Protein AF-A0A0F9BI17-F1 (afdb_monomer_lite)

Structure (mmCIF, N/CA/C/O backbone):
data_AF-A0A0F9BI17-F1
#
_entry.id   AF-A0A0F9BI17-F1
#
loop_
_atom_site.group_PDB
_atom_site.id
_atom_site.type_symbol
_atom_site.label_atom_id
_atom_site.label_alt_id
_atom_site.label_comp_id
_atom_site.label_asym_id
_atom_site.label_entity_id
_atom_site.label_seq_id
_atom_site.pdbx_PDB_ins_code
_atom_site.Cartn_x
_atom_site.Cartn_y
_atom_site.Cartn_z
_atom_site.occupancy
_atom_site.B_iso_or_equiv
_atom_site.auth_seq_id
_atom_site.auth_comp_id
_atom_site.auth_asym_id
_atom_site.auth_atom_id
_atom_site.pdbx_PDB_model_num
ATOM 1 N N . MET A 1 1 ? 3.262 -11.175 -20.468 1.00 49.66 1 MET A N 1
ATOM 2 C CA . MET A 1 1 ? 2.227 -11.955 -19.757 1.00 49.66 1 MET A CA 1
ATOM 3 C C . MET A 1 1 ? 2.636 -11.991 -18.301 1.00 49.66 1 MET A C 1
ATOM 5 O O . MET A 1 1 ? 3.767 -12.366 -18.043 1.00 49.66 1 MET A O 1
ATOM 9 N N . ILE A 1 2 ? 1.772 -11.554 -17.383 1.00 57.31 2 ILE A N 1
ATOM 10 C CA . ILE A 1 2 ? 2.015 -11.686 -15.937 1.00 57.31 2 ILE A CA 1
ATOM 11 C C . ILE A 1 2 ? 2.124 -13.185 -15.616 1.00 57.31 2 ILE A C 1
ATOM 13 O O . ILE A 1 2 ? 1.356 -13.972 -16.178 1.00 57.31 2 ILE A O 1
ATOM 17 N N . THR A 1 3 ? 3.072 -13.593 -14.773 1.00 65.56 3 THR A N 1
ATOM 18 C CA . THR A 1 3 ? 3.136 -14.987 -14.315 1.00 65.56 3 THR A CA 1
ATOM 19 C C . THR A 1 3 ? 1.947 -15.279 -13.388 1.00 65.56 3 THR A C 1
ATOM 21 O O . THR A 1 3 ? 1.531 -14.390 -12.643 1.00 65.56 3 THR A O 1
ATOM 24 N N . PRO A 1 4 ? 1.366 -16.493 -13.416 1.00 61.78 4 PRO A N 1
ATOM 25 C CA . PRO A 1 4 ? 0.264 -16.863 -12.521 1.00 61.78 4 PRO A CA 1
ATOM 26 C C . PRO A 1 4 ? 0.565 -16.567 -11.043 1.00 61.78 4 PRO A C 1
ATOM 28 O O . PRO A 1 4 ? -0.290 -16.026 -10.345 1.00 61.78 4 PRO A O 1
ATOM 31 N N . ASP A 1 5 ? 1.815 -16.787 -10.628 1.00 76.00 5 ASP A N 1
ATOM 32 C CA . ASP A 1 5 ? 2.282 -16.565 -9.258 1.00 76.00 5 ASP A CA 1
ATOM 33 C C . ASP A 1 5 ? 2.093 -15.111 -8.792 1.00 76.00 5 ASP A C 1
ATOM 35 O O . ASP A 1 5 ? 1.660 -14.878 -7.668 1.00 76.00 5 ASP A O 1
ATOM 39 N N . VAL A 1 6 ? 2.328 -14.115 -9.658 1.00 82.88 6 VAL A N 1
ATOM 40 C CA . VAL A 1 6 ? 2.200 -12.688 -9.294 1.00 82.88 6 VAL A CA 1
ATOM 41 C C . VAL A 1 6 ? 0.752 -12.301 -9.001 1.00 82.88 6 VAL A C 1
ATOM 43 O O . VAL A 1 6 ? 0.475 -11.547 -8.069 1.00 82.88 6 VAL A O 1
ATOM 46 N N . ILE A 1 7 ? -0.195 -12.836 -9.772 1.00 87.50 7 ILE A N 1
ATOM 47 C CA . ILE A 1 7 ? -1.620 -12.570 -9.553 1.00 87.50 7 ILE A CA 1
ATOM 48 C C . ILE A 1 7 ? -2.072 -13.169 -8.215 1.00 87.50 7 ILE A C 1
ATOM 50 O O . ILE A 1 7 ? -2.889 -12.569 -7.512 1.00 87.50 7 ILE A O 1
ATOM 54 N N . ASP A 1 8 ? -1.552 -14.340 -7.859 1.00 93.31 8 ASP A N 1
ATOM 55 C CA . ASP A 1 8 ? -1.934 -15.027 -6.631 1.00 93.31 8 ASP A CA 1
ATOM 56 C C . ASP A 1 8 ? -1.353 -14.350 -5.379 1.00 93.31 8 ASP A C 1
ATOM 58 O O . ASP A 1 8 ? -2.064 -14.255 -4.375 1.00 93.31 8 ASP A O 1
ATOM 62 N N . ILE A 1 9 ? -0.161 -13.7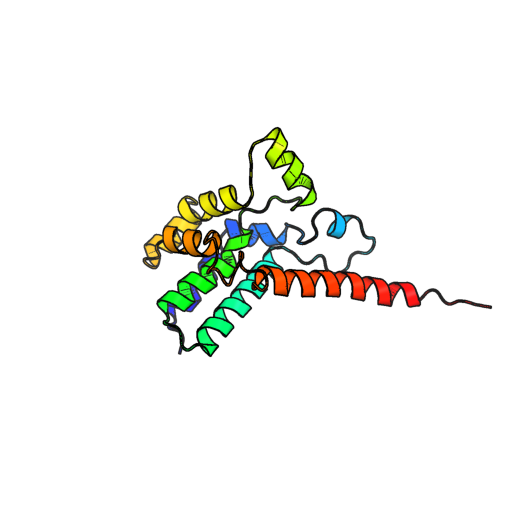38 -5.471 1.00 95.62 9 ILE A N 1
ATOM 63 C CA . ILE A 1 9 ? 0.379 -12.850 -4.423 1.00 95.62 9 ILE A CA 1
ATOM 64 C C . ILE A 1 9 ? -0.617 -11.727 -4.108 1.00 95.62 9 ILE A C 1
ATOM 66 O O . ILE A 1 9 ? -1.035 -11.569 -2.960 1.00 95.62 9 ILE A O 1
ATOM 70 N N . TYR A 1 10 ? -1.038 -10.957 -5.120 1.00 96.56 10 TYR A N 1
ATOM 71 C CA . TYR A 1 10 ? -1.945 -9.825 -4.905 1.00 96.56 10 TYR A CA 1
ATOM 72 C C . TYR A 1 10 ? -3.289 -10.269 -4.334 1.00 96.56 10 TYR A C 1
ATOM 74 O O . TYR A 1 10 ? -3.812 -9.630 -3.422 1.00 96.56 10 TYR A O 1
ATOM 82 N N . LYS A 1 11 ? -3.850 -11.374 -4.841 1.00 96.75 11 LYS A N 1
ATOM 83 C CA . LYS A 1 11 ? -5.112 -11.925 -4.330 1.00 96.75 11 LYS A CA 1
ATOM 84 C C . LYS A 1 11 ? -5.005 -12.289 -2.855 1.00 96.75 11 LYS A C 1
ATOM 86 O O . LYS A 1 11 ? -5.908 -11.949 -2.097 1.00 96.75 11 LYS A O 1
ATOM 91 N N . GLU A 1 12 ? -3.940 -12.970 -2.441 1.00 97.50 12 GLU A N 1
ATOM 92 C CA . GLU A 1 12 ? -3.765 -13.359 -1.039 1.00 97.50 12 GLU A CA 1
ATOM 93 C C . GLU A 1 12 ? -3.604 -12.143 -0.127 1.00 97.50 12 GLU A C 1
ATOM 95 O O . GLU A 1 12 ? -4.245 -12.088 0.924 1.00 97.50 12 GLU A O 1
ATOM 100 N N . VAL A 1 13 ? -2.855 -11.123 -0.558 1.00 97.75 13 VAL A N 1
ATOM 101 C CA . VAL A 1 13 ? -2.742 -9.859 0.186 1.00 97.75 13 VAL A CA 1
ATOM 102 C C . VAL A 1 13 ? -4.097 -9.153 0.278 1.00 97.75 13 VAL A C 1
ATOM 104 O O . VAL A 1 13 ? -4.491 -8.730 1.363 1.00 97.75 13 VAL A O 1
ATOM 107 N N . ILE A 1 14 ? -4.869 -9.086 -0.810 1.00 97.50 14 ILE A N 1
ATOM 108 C CA . ILE A 1 14 ? -6.211 -8.475 -0.817 1.00 97.50 14 ILE A CA 1
ATOM 109 C C . ILE A 1 14 ? -7.198 -9.253 0.072 1.00 97.50 14 ILE A C 1
ATOM 111 O O . ILE A 1 14 ? -8.121 -8.677 0.656 1.00 97.50 14 ILE A O 1
ATOM 115 N N . LEU A 1 15 ? -7.021 -10.569 0.193 1.00 97.06 15 LEU A N 1
ATOM 116 C CA . LEU A 1 15 ? -7.844 -11.429 1.041 1.00 97.06 15 LEU A CA 1
ATOM 117 C C . LEU A 1 15 ? -7.401 -11.445 2.514 1.00 97.06 15 LEU A C 1
ATOM 119 O O . LEU A 1 15 ? -8.147 -11.971 3.348 1.00 97.06 15 LEU A O 1
ATOM 123 N N . SER A 1 16 ? -6.252 -10.846 2.842 1.00 96.94 16 SER A N 1
ATOM 124 C CA . SER A 1 16 ? -5.750 -10.730 4.214 1.00 96.94 16 SER A CA 1
ATOM 125 C C . SER A 1 16 ? -6.714 -9.942 5.119 1.00 96.94 16 SER A C 1
ATOM 127 O O . SER A 1 16 ? -7.426 -9.039 4.653 1.00 96.94 16 SER A O 1
ATOM 129 N N . PRO A 1 17 ? -6.780 -10.258 6.426 1.00 95.75 17 PRO A N 1
ATOM 130 C CA . PRO A 1 17 ? -7.603 -9.496 7.363 1.00 95.75 17 PRO A CA 1
ATOM 131 C C . PRO A 1 17 ? -7.178 -8.021 7.452 1.00 95.75 17 PRO A C 1
ATOM 133 O O . PRO A 1 17 ? -8.044 -7.151 7.572 1.00 95.75 17 PRO A O 1
ATOM 136 N N . GLU A 1 18 ? -5.881 -7.735 7.325 1.00 94.44 18 GLU A N 1
ATOM 137 C CA . GLU A 1 18 ? -5.294 -6.391 7.339 1.00 94.44 18 GLU A CA 1
ATOM 138 C C . GLU A 1 18 ? -5.891 -5.522 6.244 1.00 94.44 18 GLU A C 1
ATOM 140 O O . GLU A 1 18 ? -6.306 -4.397 6.514 1.00 94.44 18 GLU A O 1
ATOM 145 N N . PHE A 1 19 ? -5.978 -6.052 5.023 1.00 95.94 19 PHE A N 1
ATOM 146 C CA . PHE A 1 19 ? -6.514 -5.304 3.897 1.00 95.94 19 PHE A CA 1
ATOM 147 C C . PHE A 1 19 ? -8.046 -5.280 3.903 1.00 95.94 19 PHE A C 1
ATOM 149 O O . PHE A 1 19 ? -8.664 -4.227 3.735 1.00 95.94 19 PHE A O 1
ATOM 156 N N . LYS A 1 20 ? -8.704 -6.414 4.186 1.00 95.25 20 LYS A N 1
ATOM 157 C CA . LYS A 1 20 ? -10.177 -6.499 4.197 1.00 95.25 20 LYS A CA 1
ATOM 158 C C . LYS A 1 20 ? -10.827 -5.560 5.208 1.00 95.25 20 LYS A C 1
ATOM 160 O O . LYS A 1 20 ? -11.950 -5.115 4.961 1.00 95.25 20 LYS A O 1
ATOM 165 N N . ARG A 1 21 ? -10.153 -5.226 6.316 1.00 92.50 21 ARG A N 1
ATOM 166 C CA . ARG A 1 21 ? -10.679 -4.269 7.304 1.00 92.50 21 ARG A CA 1
ATOM 167 C C . ARG A 1 21 ? -10.968 -2.895 6.689 1.00 92.50 21 ARG A C 1
ATOM 169 O O . ARG A 1 21 ? -11.872 -2.211 7.162 1.00 92.50 21 ARG A O 1
ATOM 176 N N . LEU A 1 22 ? -10.229 -2.500 5.643 1.00 91.25 22 LEU A N 1
ATOM 177 C CA . LEU A 1 22 ? -10.350 -1.186 5.008 1.00 91.25 22 LEU A CA 1
ATOM 178 C C . LEU A 1 22 ? -11.720 -0.970 4.355 1.00 91.25 22 LEU A C 1
ATOM 180 O O . LEU A 1 22 ? -12.112 0.176 4.158 1.00 91.25 22 LEU A O 1
ATOM 184 N N . LYS A 1 23 ? -12.490 -2.040 4.097 1.00 90.19 23 LYS A N 1
ATOM 185 C CA . LYS A 1 23 ? -13.884 -1.951 3.623 1.00 90.19 23 LYS A CA 1
ATOM 186 C C . LYS A 1 23 ? -14.788 -1.196 4.595 1.00 90.19 23 LYS A C 1
ATOM 188 O O . LYS A 1 23 ? -15.775 -0.605 4.181 1.00 90.19 23 LYS A O 1
ATOM 193 N N . ASN A 1 24 ? -14.435 -1.208 5.879 1.00 86.88 24 ASN A N 1
ATOM 194 C CA . ASN A 1 24 ? -15.173 -0.536 6.946 1.00 86.88 24 ASN A CA 1
ATOM 195 C C . ASN A 1 24 ? -14.532 0.803 7.350 1.00 86.88 24 ASN A C 1
ATOM 197 O O . ASN A 1 24 ? -14.913 1.388 8.362 1.00 86.88 24 ASN A O 1
ATOM 201 N N . VAL A 1 25 ? -13.532 1.278 6.601 1.00 85.25 25 VAL A N 1
ATOM 202 C CA . VAL A 1 25 ? -12.862 2.555 6.856 1.00 85.25 25 VAL A CA 1
ATOM 203 C C . VAL A 1 25 ? -13.272 3.537 5.765 1.00 85.25 25 VAL A C 1
ATOM 205 O O . VAL A 1 25 ? -12.951 3.343 4.596 1.00 85.25 25 VAL A O 1
ATOM 208 N N . SER A 1 26 ? -13.992 4.593 6.146 1.00 85.12 26 SER A N 1
ATOM 209 C CA . SER A 1 26 ? -14.427 5.650 5.223 1.00 85.12 26 SER A CA 1
ATOM 210 C C . SER A 1 26 ? -13.225 6.429 4.690 1.00 85.12 26 SER A C 1
ATOM 212 O O . SER A 1 26 ? -12.413 6.914 5.482 1.00 85.12 26 SER A O 1
ATOM 214 N N . PHE A 1 27 ? -13.133 6.611 3.369 1.00 84.31 27 PHE A N 1
ATOM 215 C CA . PHE A 1 27 ? -12.085 7.431 2.751 1.00 84.31 27 PHE A CA 1
ATOM 216 C C . PHE A 1 27 ? -12.116 8.877 3.280 1.00 84.31 27 PHE A C 1
ATOM 218 O O . PHE A 1 27 ? -11.107 9.395 3.745 1.00 84.31 27 PHE A O 1
ATOM 225 N N . LEU A 1 28 ? -13.305 9.488 3.341 1.00 80.38 28 LEU A N 1
ATOM 226 C CA . LEU A 1 28 ? -13.500 10.868 3.815 1.00 80.38 28 LEU A CA 1
ATOM 227 C C . LEU A 1 28 ? -13.646 10.992 5.345 1.00 80.38 28 LEU A C 1
ATOM 229 O O . LEU A 1 28 ? -13.991 12.058 5.860 1.00 80.38 28 LEU A O 1
ATOM 233 N N . GLY A 1 29 ? -13.425 9.910 6.097 1.00 77.44 29 GLY A N 1
ATOM 234 C CA . GLY A 1 29 ? -13.597 9.906 7.550 1.00 77.44 29 GLY A CA 1
ATOM 235 C C . GLY A 1 29 ? -15.013 10.305 7.964 1.00 77.44 29 GLY A C 1
ATOM 236 O O . GLY A 1 29 ? -15.988 9.815 7.389 1.00 77.44 29 GLY A O 1
ATOM 237 N N . ILE A 1 30 ? -15.118 11.202 8.952 1.00 66.19 30 ILE A N 1
ATOM 238 C CA . ILE A 1 30 ? -16.400 11.677 9.502 1.00 66.19 30 ILE A CA 1
ATOM 239 C C . ILE A 1 30 ? -17.261 12.356 8.430 1.00 66.19 30 ILE A C 1
ATOM 241 O O . ILE A 1 30 ? -18.474 12.178 8.451 1.00 66.19 30 ILE A O 1
ATOM 245 N N . LEU A 1 31 ? -16.659 13.056 7.459 1.00 66.69 31 LEU A N 1
ATOM 246 C CA . LEU A 1 31 ? -17.403 13.737 6.392 1.00 66.69 31 LEU A CA 1
ATOM 247 C C . LEU A 1 31 ? -18.205 12.759 5.529 1.00 66.69 31 LEU A C 1
ATOM 249 O O . LEU A 1 31 ? -19.321 13.075 5.128 1.00 66.69 31 LEU A O 1
ATOM 253 N N . GLY A 1 32 ? -17.676 11.549 5.322 1.00 62.62 32 GLY A N 1
ATOM 254 C CA . GLY A 1 32 ? -18.390 10.477 4.628 1.00 62.62 32 GLY A CA 1
ATOM 255 C C . GLY A 1 32 ? -19.585 9.915 5.409 1.00 62.62 32 GLY A C 1
ATOM 256 O O . GLY A 1 32 ? -20.431 9.264 4.812 1.00 62.62 32 GLY A O 1
ATOM 257 N N . TYR A 1 33 ? -19.669 10.164 6.721 1.00 63.94 33 TYR A N 1
ATOM 258 C CA . TYR A 1 33 ? -20.781 9.731 7.577 1.00 63.94 33 TYR A CA 1
ATOM 259 C C . TYR A 1 33 ? -21.753 10.867 7.931 1.00 63.94 33 TYR A C 1
ATOM 261 O O . TYR A 1 33 ? -22.909 10.599 8.247 1.00 63.94 33 TYR A O 1
ATOM 269 N N . SER A 1 34 ? -21.291 12.123 7.933 1.00 57.00 34 SER A N 1
ATOM 270 C CA . SER A 1 34 ? -22.063 13.284 8.397 1.00 57.00 34 SER A CA 1
ATOM 271 C C . SER A 1 34 ? -22.839 14.003 7.293 1.00 57.00 34 SER A C 1
ATOM 273 O O . SER A 1 34 ? -23.741 14.782 7.596 1.00 57.00 34 SER A O 1
ATOM 275 N N . LEU A 1 35 ? -22.473 13.798 6.025 1.00 54.50 35 LEU A N 1
ATOM 276 C CA . LEU A 1 35 ? -23.182 14.379 4.889 1.00 54.50 35 LEU A CA 1
ATOM 277 C C . LEU A 1 35 ? -24.308 13.424 4.480 1.00 54.50 35 LEU A C 1
ATOM 279 O O . LEU A 1 35 ? -24.084 12.295 4.062 1.00 54.50 35 LEU A O 1
ATOM 283 N N . LEU A 1 36 ? -25.521 13.900 4.743 1.00 55.31 36 LEU A N 1
ATOM 284 C CA . LEU A 1 36 ? -26.807 13.225 4.644 1.00 55.31 36 LEU A CA 1
ATOM 285 C C . LEU A 1 36 ? -27.024 12.559 3.272 1.00 55.31 36 LEU A C 1
ATOM 287 O O . LEU A 1 36 ? -26.863 13.212 2.247 1.00 55.31 36 LEU A O 1
ATOM 291 N N . GLU A 1 37 ? -27.466 11.297 3.337 1.00 50.28 37 GLU A N 1
ATOM 292 C CA . GLU A 1 37 ? -28.009 10.379 2.314 1.00 50.28 37 GLU A CA 1
ATOM 293 C C . GLU A 1 37 ? -27.152 9.108 2.098 1.00 50.28 37 GLU A C 1
ATOM 295 O O . GLU A 1 37 ? -25.928 9.173 1.994 1.00 50.28 37 GLU A O 1
ATOM 300 N N . PRO A 1 38 ? -27.766 7.907 2.038 1.00 46.28 38 PRO A N 1
ATOM 301 C CA . PRO A 1 38 ? -27.076 6.619 2.122 1.00 46.28 38 PRO A CA 1
ATOM 302 C C . PRO A 1 38 ? -26.467 6.193 0.776 1.00 46.28 38 PRO A C 1
ATOM 304 O O . PRO A 1 38 ? -26.723 5.085 0.295 1.00 46.28 38 PRO A O 1
ATOM 307 N N . ARG A 1 39 ? -25.697 7.064 0.112 1.00 50.94 39 ARG A N 1
ATOM 308 C CA . ARG A 1 39 ? -25.126 6.763 -1.208 1.00 50.94 39 ARG A CA 1
ATOM 309 C C . ARG A 1 39 ? -23.615 6.973 -1.264 1.00 50.94 39 ARG A C 1
ATOM 311 O O . ARG A 1 39 ? -23.089 8.059 -1.073 1.00 50.94 39 ARG A O 1
ATOM 318 N N . THR A 1 40 ? -22.955 5.847 -1.547 1.00 56.00 40 THR A N 1
ATOM 319 C CA . THR A 1 40 ? -21.545 5.673 -1.923 1.00 56.00 40 THR A CA 1
ATOM 320 C C . THR A 1 40 ? -20.536 6.318 -0.979 1.00 56.00 40 THR A C 1
ATOM 322 O O . THR A 1 40 ? -19.797 7.231 -1.341 1.00 56.00 40 THR A O 1
ATOM 325 N N . ILE A 1 41 ? -20.448 5.763 0.231 1.00 63.03 41 ILE A N 1
ATOM 326 C CA . ILE A 1 41 ? -19.254 5.912 1.063 1.00 63.03 41 ILE A CA 1
ATOM 327 C C . ILE A 1 41 ? -18.147 5.116 0.374 1.00 63.03 41 ILE A C 1
ATOM 329 O O . ILE A 1 41 ? -18.126 3.889 0.438 1.00 63.03 41 ILE A O 1
ATOM 333 N N . SER A 1 42 ? -17.245 5.801 -0.324 1.00 79.94 42 SER A N 1
ATOM 334 C CA . SER A 1 42 ? -16.033 5.159 -0.815 1.00 79.94 42 SER A CA 1
ATOM 335 C C . SER A 1 42 ? -15.173 4.738 0.371 1.00 79.94 42 SER A C 1
ATOM 337 O O . SER A 1 42 ? -14.859 5.565 1.236 1.00 79.94 42 SER A O 1
ATOM 339 N N . SER A 1 43 ? -14.794 3.468 0.416 1.00 88.75 43 SER A N 1
ATOM 340 C CA . SER A 1 43 ? -13.935 2.952 1.473 1.00 88.75 43 SER A CA 1
ATOM 341 C C . SER A 1 43 ? -12.458 3.140 1.122 1.00 88.75 43 SER A C 1
ATOM 343 O O . SER A 1 43 ? -12.095 3.292 -0.047 1.00 88.75 43 SER A O 1
ATOM 345 N N . ARG A 1 44 ? -11.582 3.085 2.129 1.00 91.25 44 ARG A N 1
ATOM 346 C CA . ARG A 1 44 ? -10.132 3.029 1.893 1.00 91.25 44 ARG A CA 1
ATOM 347 C C . ARG A 1 44 ? -9.724 1.773 1.133 1.00 91.25 44 ARG A C 1
ATOM 349 O O . ARG A 1 44 ? -8.758 1.808 0.392 1.00 91.25 44 ARG A O 1
ATOM 356 N N . TYR A 1 45 ? -10.505 0.697 1.238 1.00 93.81 45 TYR A N 1
ATOM 357 C CA . TYR A 1 45 ? -10.310 -0.487 0.405 1.00 93.81 45 TYR A CA 1
ATOM 358 C C . TYR A 1 45 ? -10.448 -0.143 -1.084 1.00 93.81 45 TYR A C 1
ATOM 360 O O . TYR A 1 45 ? -9.585 -0.509 -1.876 1.00 93.81 45 TYR A O 1
ATOM 368 N N . ASP A 1 46 ? -11.501 0.587 -1.465 1.00 92.94 46 ASP A N 1
ATOM 369 C CA . ASP A 1 46 ? -11.740 0.956 -2.869 1.00 92.94 46 ASP A CA 1
ATOM 370 C C . ASP A 1 46 ? -10.651 1.892 -3.398 1.00 92.94 46 ASP A C 1
ATOM 372 O O . ASP A 1 46 ? -10.217 1.761 -4.541 1.00 92.94 46 ASP A O 1
ATOM 376 N N . HIS A 1 47 ? -10.202 2.816 -2.548 1.00 93.56 47 HIS A N 1
ATOM 377 C CA . HIS A 1 47 ? -9.085 3.707 -2.833 1.00 93.56 47 HIS A CA 1
ATOM 378 C C . HIS A 1 47 ? -7.780 2.931 -3.060 1.00 93.56 47 HIS A C 1
ATOM 380 O O . HIS A 1 47 ? -7.179 3.044 -4.125 1.00 93.56 47 HIS A O 1
ATOM 386 N N . SER A 1 48 ? -7.376 2.063 -2.128 1.00 95.12 48 SER A N 1
ATOM 387 C CA . SER A 1 48 ? -6.135 1.292 -2.266 1.00 95.12 48 SER A CA 1
ATOM 388 C C . SER A 1 48 ? -6.145 0.351 -3.474 1.00 95.12 48 SER A C 1
ATOM 390 O O . SER A 1 48 ? -5.113 0.177 -4.116 1.00 95.12 48 SER A O 1
ATOM 392 N N . ILE A 1 49 ? -7.300 -0.226 -3.837 1.00 96.94 49 ILE A N 1
ATOM 393 C CA . ILE A 1 49 ? -7.429 -1.008 -5.077 1.00 96.94 49 ILE A CA 1
ATOM 394 C C . ILE A 1 49 ? -7.221 -0.128 -6.318 1.00 96.94 49 ILE A C 1
ATOM 396 O O . ILE A 1 49 ? -6.520 -0.545 -7.238 1.00 96.94 49 ILE A O 1
ATOM 400 N N . ALA A 1 50 ? -7.789 1.081 -6.350 1.00 95.19 50 ALA A N 1
ATOM 401 C CA . ALA A 1 50 ? -7.602 2.004 -7.468 1.00 95.19 50 ALA A CA 1
ATOM 402 C C . ALA A 1 50 ? -6.138 2.460 -7.595 1.00 95.19 50 ALA A C 1
ATOM 404 O O . ALA A 1 50 ? -5.577 2.431 -8.689 1.00 95.19 50 ALA A O 1
ATOM 405 N N . VAL A 1 51 ? -5.486 2.790 -6.476 1.00 95.19 51 VAL A N 1
ATOM 406 C CA . VAL A 1 51 ? -4.054 3.133 -6.440 1.00 95.19 51 VAL A CA 1
ATOM 407 C C . VAL A 1 51 ? -3.198 1.963 -6.930 1.00 95.19 51 VAL A C 1
ATOM 409 O O . VAL A 1 51 ? -2.280 2.166 -7.726 1.00 95.19 51 VAL A O 1
ATOM 412 N N . ALA A 1 52 ? -3.508 0.732 -6.514 1.00 95.94 52 ALA A N 1
ATOM 413 C CA . ALA A 1 52 ? -2.817 -0.467 -6.983 1.00 95.94 52 ALA A CA 1
ATOM 414 C C . ALA A 1 52 ? -2.972 -0.689 -8.496 1.00 95.94 52 ALA A C 1
ATOM 416 O O . ALA A 1 52 ? -1.996 -1.025 -9.166 1.00 95.94 52 ALA A O 1
ATOM 417 N N . ASP A 1 53 ? -4.166 -0.467 -9.052 1.00 95.75 53 ASP A N 1
ATOM 418 C CA . ASP A 1 53 ? -4.401 -0.574 -10.496 1.00 95.75 53 ASP A CA 1
ATOM 419 C C . ASP A 1 53 ? -3.622 0.496 -11.279 1.00 95.75 53 ASP A C 1
ATOM 421 O O . ASP A 1 53 ? -2.964 0.185 -12.275 1.00 95.75 53 ASP A O 1
ATOM 425 N N . MET A 1 54 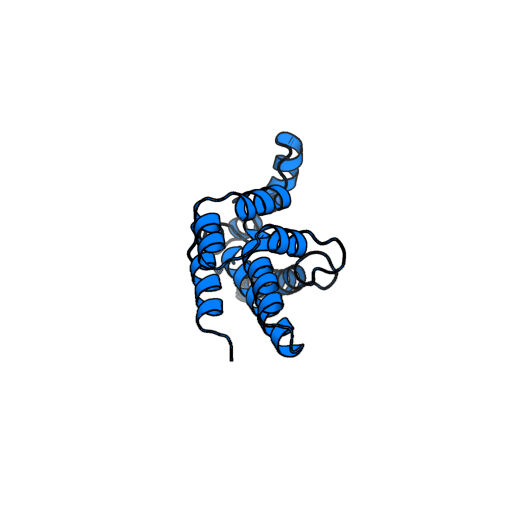? -3.594 1.741 -10.788 1.00 95.06 54 MET A N 1
ATOM 426 C CA . MET A 1 54 ? -2.762 2.804 -11.367 1.00 95.06 54 MET A CA 1
ATOM 427 C C . MET A 1 54 ? -1.272 2.439 -11.333 1.00 95.06 54 MET A C 1
ATOM 429 O O . MET A 1 54 ? -0.586 2.568 -12.349 1.00 95.06 54 MET A O 1
ATOM 433 N N . CYS A 1 55 ? -0.784 1.920 -10.201 1.00 94.00 55 CYS A N 1
ATOM 434 C CA . CYS A 1 55 ? 0.585 1.427 -10.038 1.00 94.00 55 CYS A CA 1
ATOM 435 C C . CYS A 1 55 ? 0.922 0.338 -11.062 1.00 94.00 55 CYS A C 1
ATOM 437 O O . CYS A 1 55 ? 1.932 0.426 -11.766 1.00 94.00 55 CYS A O 1
ATOM 439 N N . PHE A 1 56 ? 0.058 -0.671 -11.169 1.00 94.19 56 PHE A N 1
ATOM 440 C CA . PHE A 1 56 ? 0.236 -1.792 -12.078 1.00 94.19 56 PHE A CA 1
ATOM 441 C C . PHE A 1 56 ? 0.286 -1.320 -13.538 1.00 94.19 56 PHE A C 1
ATOM 443 O O . PHE A 1 56 ? 1.240 -1.615 -14.263 1.00 94.19 56 PHE A O 1
ATOM 450 N N . ASN A 1 57 ? -0.702 -0.530 -13.962 1.00 94.25 57 ASN A N 1
ATOM 451 C CA . ASN A 1 57 ? -0.794 -0.021 -15.329 1.00 94.25 57 ASN A CA 1
ATOM 452 C C . ASN A 1 57 ? 0.371 0.913 -15.677 1.00 94.25 57 ASN A C 1
ATOM 454 O O . ASN A 1 57 ? 0.900 0.849 -16.790 1.00 94.25 57 ASN A O 1
ATOM 458 N N . PHE A 1 58 ? 0.834 1.720 -14.723 1.00 93.12 58 PHE A N 1
ATOM 459 C CA . PHE A 1 58 ? 2.023 2.544 -14.897 1.00 93.12 58 PHE A CA 1
ATOM 460 C C . PHE A 1 58 ? 3.270 1.698 -15.152 1.00 93.12 58 PHE A C 1
ATOM 462 O O . PHE A 1 58 ? 3.944 1.909 -16.162 1.00 93.12 58 PHE A O 1
ATOM 469 N N . CYS A 1 59 ? 3.539 0.703 -14.303 1.00 92.00 59 CYS A N 1
ATOM 470 C CA . CYS A 1 59 ? 4.699 -0.176 -14.457 1.00 92.00 59 CYS A CA 1
ATOM 471 C C . CYS A 1 59 ? 4.670 -0.910 -15.805 1.00 92.00 59 CYS A C 1
ATOM 473 O O . CYS A 1 59 ? 5.683 -0.985 -16.501 1.00 92.00 59 CYS A O 1
ATOM 475 N N . ARG A 1 60 ? 3.483 -1.373 -16.224 1.00 91.75 60 ARG A N 1
ATOM 476 C CA . ARG A 1 60 ? 3.263 -1.986 -17.543 1.00 91.75 60 ARG A C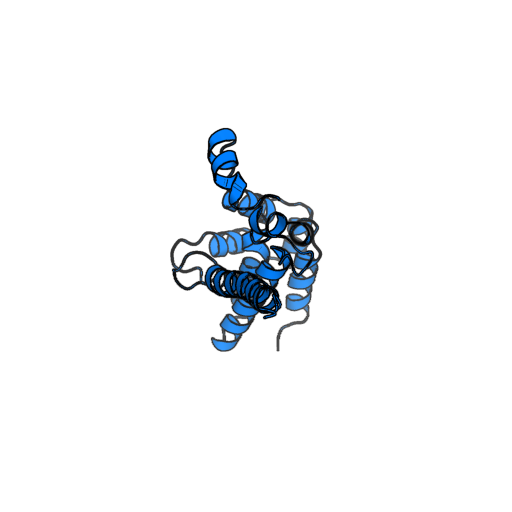A 1
ATOM 477 C C . ARG A 1 60 ? 3.530 -1.016 -18.692 1.00 91.75 60 ARG A C 1
ATOM 479 O O . ARG A 1 60 ? 4.146 -1.419 -19.668 1.00 91.75 60 ARG A O 1
ATOM 486 N N . SER A 1 61 ? 3.097 0.240 -18.582 1.00 93.69 61 SER A N 1
ATOM 487 C CA . SER A 1 61 ? 3.318 1.269 -19.614 1.00 93.69 61 SER A CA 1
ATOM 488 C C . SER A 1 61 ? 4.788 1.675 -19.771 1.00 93.69 61 SER A C 1
ATOM 490 O O . SER A 1 61 ? 5.171 2.242 -20.792 1.00 93.69 61 SER A O 1
ATOM 492 N N . LYS A 1 62 ? 5.599 1.415 -18.740 1.00 92.38 62 LYS A N 1
ATOM 493 C CA . LYS A 1 62 ? 7.031 1.717 -18.682 1.00 92.38 62 LYS A CA 1
ATOM 494 C C . LYS A 1 62 ? 7.915 0.497 -18.928 1.00 92.38 62 LYS A C 1
ATOM 496 O O . LYS A 1 62 ? 9.126 0.617 -18.779 1.00 92.38 62 LYS A O 1
ATOM 501 N N . ASP A 1 63 ? 7.320 -0.647 -19.273 1.00 92.44 63 ASP A N 1
ATOM 502 C CA . ASP A 1 63 ? 8.016 -1.923 -19.464 1.00 92.44 63 ASP A CA 1
ATOM 503 C C . ASP A 1 63 ? 8.942 -2.285 -18.284 1.00 92.44 63 ASP A C 1
ATOM 505 O O . ASP A 1 63 ? 10.034 -2.825 -18.462 1.00 92.44 63 ASP A O 1
ATOM 509 N N . MET A 1 64 ? 8.504 -1.974 -17.058 1.00 92.31 64 MET A N 1
ATOM 510 C CA . MET A 1 64 ? 9.251 -2.299 -15.842 1.00 92.31 64 MET A CA 1
ATOM 511 C C . MET A 1 64 ? 9.323 -3.812 -15.620 1.00 92.31 64 MET A C 1
ATOM 513 O O . MET A 1 64 ? 8.498 -4.582 -16.129 1.00 92.31 64 MET A O 1
ATOM 517 N N . SER A 1 65 ? 10.309 -4.246 -14.831 1.00 92.00 65 SER A N 1
ATOM 518 C CA . SER A 1 65 ? 10.467 -5.661 -14.504 1.00 92.00 65 SER A CA 1
ATOM 519 C C . SER A 1 65 ? 9.235 -6.199 -13.760 1.00 92.00 65 SER A C 1
ATOM 521 O O . SER A 1 65 ? 8.478 -5.453 -13.128 1.00 92.00 65 SER A O 1
ATOM 523 N N . TYR A 1 66 ? 9.011 -7.516 -13.828 1.00 90.75 66 TYR A N 1
ATOM 524 C CA . TYR A 1 66 ? 7.925 -8.143 -13.066 1.00 90.75 66 TYR A CA 1
ATOM 525 C C . TYR A 1 66 ? 8.119 -7.973 -11.559 1.00 90.75 66 TYR A C 1
ATOM 527 O O . TYR A 1 66 ? 7.135 -7.819 -10.840 1.00 90.75 66 TYR A O 1
ATOM 535 N N . GLU A 1 67 ? 9.367 -7.968 -11.098 1.00 91.94 67 GLU A N 1
ATOM 536 C CA . GLU A 1 67 ? 9.712 -7.759 -9.697 1.00 91.94 67 GLU A CA 1
ATOM 537 C C . GLU A 1 67 ? 9.332 -6.346 -9.243 1.00 91.94 67 GLU A C 1
ATOM 539 O O . GLU A 1 67 ? 8.531 -6.205 -8.319 1.00 91.94 67 GLU A O 1
ATOM 544 N N . ASP A 1 68 ? 9.780 -5.308 -9.956 1.00 92.25 68 ASP A N 1
ATOM 545 C CA . ASP A 1 68 ? 9.435 -3.921 -9.617 1.00 92.25 68 ASP A CA 1
ATOM 546 C C . ASP A 1 68 ? 7.923 -3.695 -9.684 1.00 92.25 68 ASP A C 1
ATOM 548 O O . ASP A 1 68 ? 7.333 -3.093 -8.789 1.00 92.25 68 ASP A O 1
ATOM 552 N N . THR A 1 69 ? 7.273 -4.235 -10.721 1.00 93.75 69 THR A N 1
ATOM 553 C CA . THR A 1 69 ? 5.811 -4.174 -10.857 1.00 93.75 69 THR A CA 1
ATOM 554 C C . THR A 1 69 ? 5.127 -4.806 -9.644 1.00 93.75 69 THR A C 1
ATOM 556 O O . THR A 1 69 ? 4.138 -4.261 -9.155 1.00 93.75 69 THR A O 1
ATOM 559 N N . THR A 1 70 ? 5.659 -5.923 -9.138 1.00 94.69 70 THR A N 1
ATOM 560 C CA . THR A 1 70 ? 5.137 -6.617 -7.953 1.00 94.69 70 THR A CA 1
ATOM 561 C C . THR A 1 70 ? 5.252 -5.754 -6.711 1.00 94.69 70 THR A C 1
ATOM 563 O O . THR A 1 70 ? 4.242 -5.501 -6.054 1.00 94.69 70 THR A O 1
ATOM 566 N N . TYR A 1 71 ? 6.442 -5.237 -6.422 1.00 95.25 71 TYR A N 1
ATOM 567 C CA . TYR A 1 71 ? 6.671 -4.418 -5.236 1.00 95.25 71 TYR A CA 1
ATOM 568 C C . TYR A 1 71 ? 5.896 -3.095 -5.265 1.00 95.25 71 TYR A C 1
ATOM 570 O O . TYR A 1 71 ? 5.279 -2.729 -4.265 1.00 95.25 71 TYR A O 1
ATOM 578 N N . ILE A 1 72 ? 5.841 -2.409 -6.410 1.00 94.50 72 ILE A N 1
ATOM 579 C CA . ILE A 1 72 ? 5.109 -1.141 -6.547 1.00 94.50 72 ILE A CA 1
ATOM 580 C C . ILE A 1 72 ? 3.595 -1.370 -6.448 1.00 94.50 72 ILE A C 1
ATOM 582 O O . ILE A 1 72 ? 2.897 -0.602 -5.787 1.00 94.50 72 ILE A O 1
ATOM 586 N N . THR A 1 73 ? 3.071 -2.446 -7.043 1.00 95.88 73 THR A N 1
ATOM 587 C CA . THR A 1 73 ? 1.642 -2.784 -6.923 1.00 95.88 73 THR A CA 1
ATOM 588 C C . THR A 1 73 ? 1.288 -3.163 -5.484 1.00 95.88 73 THR A C 1
ATOM 590 O O . THR A 1 73 ? 0.278 -2.693 -4.965 1.00 95.88 73 THR A O 1
ATOM 593 N N . LEU A 1 74 ? 2.129 -3.951 -4.803 1.00 96.75 74 LEU A N 1
ATOM 594 C CA . LEU A 1 74 ? 1.955 -4.274 -3.382 1.00 96.75 74 LEU A CA 1
ATOM 595 C C . LEU A 1 74 ? 1.991 -3.026 -2.498 1.00 96.75 74 LEU A C 1
ATOM 597 O O . LEU A 1 74 ? 1.166 -2.907 -1.594 1.00 96.75 74 LEU A O 1
ATOM 601 N N . ALA A 1 75 ? 2.889 -2.080 -2.780 1.00 95.62 75 ALA A N 1
ATOM 602 C CA . ALA A 1 75 ? 2.915 -0.790 -2.102 1.00 95.62 75 ALA A CA 1
ATOM 603 C C . ALA A 1 75 ? 1.608 -0.015 -2.327 1.00 95.62 75 ALA A C 1
ATOM 605 O O . ALA A 1 75 ? 1.031 0.487 -1.367 1.00 95.62 75 ALA A O 1
ATOM 606 N N . GLY A 1 76 ? 1.082 0.006 -3.556 1.00 95.38 76 GLY A N 1
ATOM 607 C CA . GLY A 1 76 ? -0.230 0.583 -3.860 1.00 95.38 76 GLY A CA 1
ATOM 608 C C . GLY A 1 76 ? -1.376 -0.071 -3.079 1.00 95.38 76 GLY A C 1
ATOM 609 O O . GLY A 1 76 ? -2.207 0.637 -2.515 1.00 95.38 76 GLY A O 1
ATOM 610 N N . ILE A 1 77 ? -1.384 -1.404 -2.957 1.00 96.94 77 ILE A N 1
ATOM 611 C CA . ILE A 1 77 ? -2.371 -2.138 -2.146 1.00 96.94 77 ILE A CA 1
ATOM 612 C C . ILE A 1 77 ? -2.236 -1.766 -0.661 1.00 96.94 77 ILE A C 1
ATOM 614 O O . ILE A 1 77 ? -3.235 -1.579 0.022 1.00 96.94 77 ILE A O 1
ATOM 618 N N . LEU A 1 78 ? -1.017 -1.668 -0.131 1.00 95.88 78 LEU A N 1
ATOM 619 C CA . LEU A 1 78 ? -0.787 -1.627 1.316 1.00 95.88 78 LEU A CA 1
ATOM 620 C C . LEU A 1 78 ? -0.547 -0.232 1.904 1.00 95.88 78 LEU A C 1
ATOM 622 O O . LEU A 1 78 ? -0.545 -0.120 3.129 1.00 95.88 78 LEU A O 1
ATOM 626 N N . HIS A 1 79 ? -0.372 0.821 1.098 1.00 92.88 79 HIS A N 1
ATOM 627 C CA . HIS A 1 79 ? -0.007 2.156 1.601 1.00 92.88 79 HIS A CA 1
ATOM 628 C C . HIS A 1 79 ? -0.949 2.662 2.712 1.00 92.88 79 HIS A C 1
ATOM 630 O O . HIS A 1 79 ? -0.501 3.211 3.721 1.00 92.88 79 HIS A O 1
ATOM 636 N N . ASP A 1 80 ? -2.237 2.347 2.575 1.00 91.12 80 ASP A N 1
ATOM 637 C CA . ASP A 1 80 ? -3.325 2.786 3.449 1.00 91.12 80 ASP A CA 1
ATOM 638 C C . ASP A 1 80 ? -3.712 1.760 4.533 1.00 91.12 80 ASP A C 1
ATOM 640 O O . ASP A 1 80 ? -4.609 1.997 5.353 1.00 91.12 80 ASP A O 1
ATOM 644 N N . VAL A 1 81 ? -3.026 0.611 4.594 1.00 92.19 81 VAL A N 1
ATOM 645 C CA . VAL A 1 81 ? -3.382 -0.511 5.482 1.00 92.19 81 VAL A CA 1
ATOM 646 C C . VAL A 1 81 ? -3.261 -0.174 6.966 1.00 92.19 81 VAL A C 1
ATOM 648 O O . VAL A 1 81 ? -3.828 -0.882 7.795 1.00 92.19 81 VAL A O 1
ATOM 651 N N . GLY A 1 82 ? -2.563 0.904 7.328 1.00 85.81 82 GLY A N 1
ATOM 652 C CA . GLY A 1 82 ? -2.427 1.418 8.690 1.00 85.81 82 GLY A CA 1
ATOM 653 C C . GLY A 1 82 ? -3.497 2.422 9.120 1.00 85.81 82 GLY A C 1
ATOM 654 O O . GLY A 1 82 ? -3.513 2.820 10.286 1.00 85.81 82 GLY A O 1
ATOM 655 N N . HIS A 1 83 ? -4.419 2.834 8.241 1.00 81.88 83 HIS A N 1
ATOM 656 C CA . HIS A 1 83 ? -5.338 3.921 8.583 1.00 81.88 83 HIS A CA 1
ATOM 657 C C . HIS A 1 83 ? -6.417 3.549 9.617 1.00 81.88 83 HIS A C 1
ATOM 659 O O . HIS A 1 83 ? -7.090 2.520 9.477 1.00 81.88 83 HIS A O 1
ATOM 665 N N . PRO A 1 84 ? -6.639 4.382 10.650 1.00 70.06 84 PRO A N 1
ATOM 666 C CA . PRO A 1 84 ? -7.646 4.124 11.677 1.00 70.06 84 PRO A CA 1
ATOM 667 C C . PRO A 1 84 ? -9.078 4.322 11.147 1.00 70.06 84 PRO A C 1
ATOM 669 O O . PRO A 1 84 ? -9.301 5.064 10.194 1.00 70.06 84 PRO A O 1
ATOM 672 N N . CYS A 1 85 ? -10.069 3.709 11.810 1.00 58.03 85 CYS A N 1
ATOM 673 C CA . CYS A 1 85 ? -11.485 3.711 11.393 1.00 58.03 85 CYS A CA 1
ATOM 674 C C . CYS A 1 85 ? -12.133 5.103 11.241 1.00 58.03 85 CYS A C 1
ATOM 676 O O . CYS A 1 85 ? -13.165 5.219 10.587 1.00 58.03 85 CYS A O 1
ATOM 678 N N . PHE A 1 86 ? -11.536 6.154 11.813 1.00 57.88 86 PHE A N 1
ATOM 679 C CA . PHE A 1 86 ? -12.019 7.537 11.721 1.00 57.88 86 PHE A CA 1
ATOM 680 C C . PHE A 1 86 ? -11.187 8.423 10.768 1.00 57.88 86 PHE A C 1
ATOM 682 O O . PHE A 1 86 ? -11.416 9.633 10.713 1.00 57.88 86 PHE A O 1
ATOM 689 N N . SER A 1 87 ? -10.250 7.835 10.010 1.00 57.69 87 SER A N 1
ATOM 690 C CA . SER A 1 87 ? -9.389 8.513 9.021 1.00 57.69 87 SER A CA 1
ATOM 691 C C . SER A 1 87 ? -8.673 9.757 9.587 1.00 57.69 87 SER A C 1
ATOM 693 O O . SER A 1 87 ? -8.437 9.832 10.796 1.00 57.69 87 SER A O 1
ATOM 695 N N . HIS A 1 88 ? -8.289 10.727 8.742 1.00 56.59 88 HIS A N 1
ATOM 696 C CA . HIS A 1 88 ? -7.542 11.926 9.158 1.00 56.59 88 HIS A CA 1
ATOM 697 C C . HIS A 1 88 ? -8.243 12.755 10.253 1.00 56.59 88 HIS A C 1
ATOM 699 O O . HIS A 1 88 ? -7.574 13.470 10.996 1.00 56.59 88 HIS A O 1
ATOM 705 N N . SER A 1 89 ? -9.571 12.640 10.409 1.00 52.38 89 SER A N 1
ATOM 706 C CA . SER A 1 89 ? -10.353 13.428 11.376 1.00 52.38 89 SER A CA 1
ATOM 707 C C . SER A 1 89 ? -9.939 13.207 12.834 1.00 52.38 89 SER A C 1
ATOM 709 O O . SER A 1 89 ? -10.085 14.116 13.646 1.00 52.38 89 SER A O 1
ATOM 711 N N . LEU A 1 90 ? -9.418 12.024 13.177 1.00 54.88 90 LEU A N 1
ATOM 712 C CA . LEU A 1 90 ? -8.865 11.754 14.510 1.00 54.88 90 LEU A CA 1
ATOM 713 C C . LEU A 1 90 ? -7.349 11.596 14.506 1.00 54.88 90 LEU A C 1
ATOM 715 O O . LEU A 1 90 ? -6.764 11.424 15.569 1.00 54.88 90 LEU A O 1
ATOM 719 N N . GLU A 1 91 ? -6.694 11.655 13.350 1.00 57.12 91 GLU A N 1
ATOM 720 C CA . GLU A 1 91 ? -5.257 11.421 13.265 1.00 57.12 91 GLU A CA 1
ATOM 721 C C . GLU A 1 91 ? -4.457 12.470 14.038 1.00 57.12 91 GLU A C 1
ATOM 723 O O . GLU A 1 91 ? -3.548 12.107 14.778 1.00 57.12 91 GLU A O 1
ATOM 728 N N . ALA A 1 92 ? -4.844 13.747 13.959 1.00 59.41 92 ALA A N 1
ATOM 729 C CA . ALA A 1 92 ? -4.226 14.799 14.766 1.00 59.41 92 ALA A CA 1
ATOM 730 C C . ALA A 1 92 ? -4.341 14.500 16.273 1.00 59.41 92 ALA A C 1
ATOM 732 O O . ALA A 1 92 ? -3.367 14.633 17.006 1.00 59.41 92 ALA A O 1
ATOM 733 N N . ILE A 1 93 ? -5.498 13.994 16.715 1.00 59.53 93 ILE A N 1
ATOM 734 C CA . ILE A 1 93 ? -5.761 13.640 18.116 1.00 59.53 93 ILE A CA 1
ATOM 735 C C . ILE A 1 93 ? -4.987 12.377 18.524 1.00 59.53 93 ILE A C 1
ATOM 737 O O . ILE A 1 93 ? -4.445 12.326 19.624 1.00 59.53 93 ILE A O 1
ATOM 741 N N . PHE A 1 94 ? -4.898 11.361 17.662 1.00 56.56 94 PHE A N 1
ATOM 742 C CA . PHE A 1 94 ? -4.116 10.145 17.915 1.00 56.56 94 PHE A CA 1
ATOM 743 C C . PHE A 1 94 ? -2.611 10.416 17.927 1.00 56.56 94 PHE A C 1
ATOM 745 O O . PHE A 1 94 ? -1.893 9.851 18.754 1.00 56.56 94 PHE A O 1
ATOM 752 N N . LYS A 1 95 ? -2.131 11.311 17.064 1.00 59.22 95 LYS A N 1
ATOM 753 C CA . LYS A 1 95 ? -0.743 11.768 17.060 1.00 59.22 95 LYS A CA 1
ATOM 754 C C . LYS A 1 95 ? -0.425 12.549 18.332 1.00 59.22 95 LYS A C 1
ATOM 756 O O . LYS A 1 95 ? 0.562 12.245 18.991 1.00 59.22 95 LYS A O 1
ATOM 761 N N . GLU A 1 96 ? -1.286 13.491 18.712 1.00 59.25 96 GLU A N 1
ATOM 762 C CA . GLU A 1 96 ? -1.107 14.334 19.898 1.00 59.25 96 GLU A CA 1
ATOM 763 C C . GLU A 1 96 ? -1.218 13.544 21.212 1.00 59.25 96 GLU A C 1
ATOM 765 O O . GLU A 1 96 ? -0.392 13.713 22.105 1.00 59.25 96 GLU A O 1
ATOM 770 N N . LYS A 1 97 ? -2.215 12.658 21.340 1.00 57.25 97 LYS A N 1
ATOM 771 C CA . LYS A 1 97 ? -2.512 11.958 22.603 1.00 57.25 97 LYS A CA 1
ATOM 772 C C . LYS A 1 97 ? -1.859 10.588 22.740 1.00 57.25 97 LYS A C 1
ATOM 774 O O . LYS A 1 97 ? -1.677 10.124 23.863 1.00 57.25 97 LYS A O 1
ATOM 779 N N . CYS A 1 98 ? -1.553 9.918 21.631 1.00 53.97 98 CYS A N 1
ATOM 780 C CA . CYS A 1 98 ? -1.059 8.539 21.636 1.00 53.97 98 CYS A CA 1
ATOM 781 C C . CYS A 1 98 ? 0.264 8.362 20.873 1.00 53.97 98 CYS A C 1
ATOM 783 O O . CYS A 1 98 ? 0.832 7.274 20.915 1.00 53.97 98 CYS A O 1
ATOM 785 N N . GLY A 1 99 ? 0.760 9.389 20.170 1.00 56.12 99 GLY A N 1
ATOM 786 C CA . GLY A 1 99 ? 1.960 9.290 19.330 1.00 56.12 99 GLY A CA 1
ATOM 787 C C . GLY A 1 99 ? 1.799 8.375 18.107 1.00 56.12 99 GLY A C 1
ATOM 788 O O . GLY A 1 99 ? 2.799 7.957 17.519 1.00 56.12 99 GLY A O 1
ATOM 789 N N . ILE A 1 100 ? 0.560 8.031 17.738 1.00 57.72 100 ILE A N 1
ATOM 790 C CA . ILE A 1 100 ? 0.255 7.076 16.667 1.00 57.72 100 ILE A CA 1
ATOM 791 C C . ILE A 1 100 ? 0.122 7.832 15.344 1.00 57.72 100 ILE A C 1
ATOM 793 O O . ILE A 1 100 ? -0.738 8.695 15.198 1.00 57.72 100 ILE A O 1
ATOM 797 N N . GLU A 1 101 ? 0.956 7.469 14.373 1.00 65.31 101 GLU A N 1
ATOM 798 C CA . GLU A 1 101 ? 0.906 7.959 12.993 1.00 65.31 101 GLU A CA 1
ATOM 799 C C . GLU A 1 101 ? 0.586 6.781 12.075 1.00 65.31 101 GLU A C 1
ATOM 801 O O . GLU A 1 101 ? 1.166 5.704 12.234 1.00 65.31 101 GLU A O 1
ATOM 806 N N . HIS A 1 102 ? -0.333 6.954 11.125 1.00 69.75 102 HIS A N 1
ATOM 807 C CA . HIS A 1 102 ? -0.821 5.831 10.319 1.00 69.75 102 HIS A CA 1
ATOM 808 C C . HIS A 1 102 ? 0.288 5.180 9.481 1.00 69.75 102 HIS A C 1
ATOM 810 O O . HIS A 1 102 ? 0.290 3.962 9.355 1.00 69.75 102 HIS A O 1
ATOM 816 N N . HIS A 1 103 ? 1.292 5.939 9.027 1.00 71.12 103 HIS A N 1
ATOM 817 C CA . HIS A 1 103 ? 2.479 5.386 8.364 1.00 71.12 103 HIS A CA 1
ATOM 818 C C . HIS A 1 103 ? 3.246 4.391 9.254 1.00 71.12 103 HIS A C 1
ATOM 820 O O . HIS A 1 103 ? 3.661 3.336 8.781 1.00 71.12 103 HIS A O 1
ATOM 826 N N . LYS A 1 104 ? 3.356 4.653 10.568 1.00 78.50 104 LYS A N 1
ATOM 827 C CA . LYS A 1 104 ? 3.993 3.720 11.519 1.00 78.50 104 LYS A CA 1
ATOM 828 C C . LYS A 1 104 ? 3.174 2.442 11.676 1.00 78.50 104 LYS A C 1
ATOM 830 O O . LYS A 1 104 ? 3.748 1.362 11.786 1.00 78.50 104 LYS A O 1
ATOM 835 N N . VAL A 1 105 ? 1.845 2.558 11.666 1.00 82.75 105 VAL A N 1
ATOM 836 C CA . VAL A 1 105 ? 0.940 1.401 11.719 1.00 82.75 105 VAL A CA 1
ATOM 837 C C . VAL A 1 105 ? 1.016 0.602 10.418 1.00 82.75 105 VAL A C 1
ATOM 839 O O . VAL A 1 105 ? 1.122 -0.619 10.478 1.00 82.75 105 VAL A O 1
ATOM 842 N N . THR A 1 106 ? 1.034 1.266 9.256 1.00 87.88 106 THR A N 1
ATOM 843 C CA . THR A 1 106 ? 1.251 0.631 7.947 1.00 87.88 106 THR A CA 1
ATOM 844 C C . THR A 1 106 ? 2.549 -0.167 7.976 1.00 87.88 106 THR A C 1
ATOM 846 O O . THR A 1 106 ? 2.522 -1.376 7.760 1.00 87.88 106 THR A O 1
ATOM 849 N N . ARG A 1 107 ? 3.665 0.467 8.355 1.00 91.62 107 ARG A N 1
ATOM 850 C CA . ARG A 1 107 ? 4.965 -0.197 8.503 1.00 91.62 107 ARG A CA 1
ATOM 851 C C . ARG A 1 107 ? 4.892 -1.416 9.422 1.00 91.62 107 ARG A C 1
ATOM 853 O O . ARG A 1 107 ? 5.378 -2.483 9.062 1.00 91.62 107 ARG A O 1
ATOM 860 N N . GLN A 1 108 ? 4.279 -1.285 10.596 1.00 89.75 108 GLN A N 1
ATOM 861 C CA . GLN A 1 108 ? 4.162 -2.395 11.544 1.00 89.75 108 GLN A CA 1
ATOM 862 C C . GLN A 1 108 ? 3.344 -3.563 10.991 1.00 89.75 108 GLN A C 1
ATOM 864 O O . GLN A 1 108 ? 3.753 -4.712 11.142 1.00 89.75 108 GLN A O 1
ATOM 869 N N . LEU A 1 109 ? 2.210 -3.285 10.346 1.00 91.06 109 LEU A N 1
ATOM 870 C CA . LEU A 1 109 ? 1.361 -4.323 9.768 1.00 91.06 109 LEU A CA 1
ATOM 871 C C . LEU A 1 109 ? 2.078 -5.052 8.632 1.00 91.06 109 LEU A C 1
ATOM 873 O O . LEU A 1 109 ? 2.100 -6.280 8.635 1.00 91.06 109 LEU A O 1
ATOM 877 N N . VAL A 1 110 ? 2.705 -4.311 7.712 1.00 94.50 110 VAL A N 1
ATOM 878 C CA . VAL A 1 110 ? 3.415 -4.886 6.560 1.00 94.50 110 VAL A CA 1
ATOM 879 C C . VAL A 1 110 ? 4.580 -5.775 7.002 1.00 94.50 110 VAL A C 1
ATOM 881 O O . VAL A 1 110 ? 4.751 -6.861 6.450 1.00 94.50 110 VAL A O 1
ATOM 884 N N . LEU A 1 111 ? 5.352 -5.348 8.008 1.00 93.94 111 LEU A N 1
ATOM 885 C CA . LEU A 1 111 ? 6.542 -6.073 8.467 1.00 93.94 111 LEU A CA 1
ATOM 886 C C . LEU A 1 111 ? 6.237 -7.238 9.414 1.00 93.94 111 LEU A C 1
ATOM 888 O O . LEU A 1 111 ? 6.989 -8.209 9.429 1.00 93.94 111 LEU A O 1
ATOM 892 N N . PHE A 1 112 ? 5.197 -7.130 10.247 1.00 93.38 112 PHE A N 1
ATOM 893 C CA . PHE A 1 112 ? 5.051 -8.006 11.417 1.00 93.38 112 PHE A CA 1
ATOM 894 C C . PHE A 1 112 ? 3.686 -8.683 11.554 1.00 93.38 112 PHE A C 1
ATOM 896 O O . PHE A 1 112 ? 3.511 -9.474 12.485 1.00 93.38 112 PHE A O 1
ATOM 903 N N . SER A 1 113 ? 2.711 -8.420 10.674 1.00 94.38 113 SER A N 1
ATOM 904 C CA . SER A 1 113 ? 1.468 -9.191 10.726 1.00 94.38 113 SER A CA 1
ATOM 905 C C . SER A 1 113 ? 1.721 -10.656 10.366 1.00 94.38 113 SER A C 1
ATOM 907 O O . SER A 1 113 ? 2.318 -10.961 9.337 1.00 94.38 113 SER A O 1
ATOM 909 N N . SER A 1 114 ? 1.205 -11.574 11.187 1.00 93.81 114 SER A N 1
ATOM 910 C CA . SER A 1 114 ? 1.351 -13.015 10.973 1.00 93.81 114 SER A CA 1
ATOM 911 C C . SER A 1 114 ? 0.703 -13.503 9.673 1.00 93.81 114 SER A C 1
ATOM 913 O O . SER A 1 114 ? 1.240 -14.399 9.032 1.00 93.81 114 SER A O 1
ATOM 915 N N . SER A 1 115 ? -0.437 -12.938 9.266 1.00 95.50 115 SER A N 1
ATOM 916 C CA . SER A 1 115 ? -1.104 -13.299 8.002 1.00 95.50 115 SER A CA 1
ATOM 917 C C . SER A 1 115 ? -0.295 -12.847 6.789 1.00 95.50 115 SER A C 1
ATOM 919 O O . SER A 1 115 ? -0.171 -13.609 5.833 1.00 95.50 115 SER A O 1
ATOM 921 N N . LEU A 1 116 ? 0.275 -11.638 6.828 1.00 96.25 116 LEU A N 1
ATOM 922 C CA . LEU A 1 116 ? 1.117 -11.118 5.750 1.00 96.25 116 LEU A CA 1
ATOM 923 C C . LEU A 1 116 ? 2.476 -11.831 5.706 1.00 96.25 116 LEU A C 1
ATOM 925 O O . LEU A 1 116 ? 2.915 -12.210 4.628 1.00 96.25 116 LEU A O 1
ATOM 929 N N . ASP A 1 117 ? 3.087 -12.127 6.856 1.00 96.12 117 ASP A N 1
ATOM 930 C CA . ASP A 1 117 ? 4.350 -12.876 6.956 1.00 96.12 117 ASP A CA 1
ATOM 931 C C . ASP A 1 117 ? 4.265 -14.277 6.321 1.00 96.12 117 ASP A C 1
ATOM 933 O O . ASP A 1 117 ? 5.201 -14.714 5.647 1.00 96.12 117 ASP A O 1
ATOM 937 N N . ILE A 1 118 ? 3.123 -14.966 6.454 1.00 96.94 118 ILE A N 1
ATOM 938 C CA . ILE A 1 118 ? 2.876 -16.244 5.761 1.00 96.94 118 ILE A CA 1
ATOM 939 C C . ILE A 1 118 ? 2.948 -16.062 4.238 1.00 96.94 118 ILE A C 1
ATOM 941 O O . ILE A 1 118 ? 3.566 -16.878 3.551 1.00 96.94 118 ILE A O 1
ATOM 945 N N . ILE A 1 119 ? 2.345 -14.994 3.710 1.00 96.88 119 ILE A N 1
ATOM 946 C CA . ILE A 1 119 ? 2.335 -14.684 2.274 1.00 96.88 119 ILE A CA 1
ATOM 947 C C . ILE A 1 119 ? 3.751 -14.312 1.814 1.00 96.88 119 ILE A C 1
ATOM 949 O O . ILE A 1 119 ? 4.233 -14.851 0.817 1.00 96.88 119 ILE A O 1
ATOM 953 N N . TRP A 1 120 ? 4.455 -13.462 2.567 1.00 96.56 120 TRP A N 1
ATOM 954 C CA . TRP A 1 120 ? 5.824 -13.047 2.254 1.00 96.56 120 TRP A CA 1
ATOM 955 C C . TRP A 1 120 ? 6.778 -14.232 2.161 1.00 96.56 120 TRP A C 1
ATOM 957 O O . TRP A 1 120 ? 7.499 -14.364 1.173 1.00 96.56 120 TRP A O 1
ATOM 967 N N . LYS A 1 121 ? 6.716 -15.155 3.125 1.00 95.88 121 LYS A N 1
ATOM 968 C CA . LYS A 1 121 ? 7.520 -16.386 3.112 1.00 95.88 121 LYS A CA 1
ATOM 969 C C . LYS A 1 121 ? 7.149 -17.318 1.966 1.00 95.88 121 LYS A C 1
ATOM 971 O O . LYS A 1 121 ? 8.037 -17.899 1.350 1.00 95.88 121 LYS A O 1
ATOM 976 N N . LYS A 1 122 ? 5.853 -17.464 1.672 1.00 95.56 122 LYS A N 1
ATOM 977 C CA . LYS A 1 122 ? 5.359 -18.331 0.594 1.00 95.56 122 LYS A CA 1
ATOM 978 C C . LYS A 1 122 ? 5.876 -17.899 -0.779 1.00 95.56 122 LYS A C 1
ATOM 980 O O . LYS A 1 122 ? 6.219 -18.757 -1.586 1.00 95.56 122 LYS 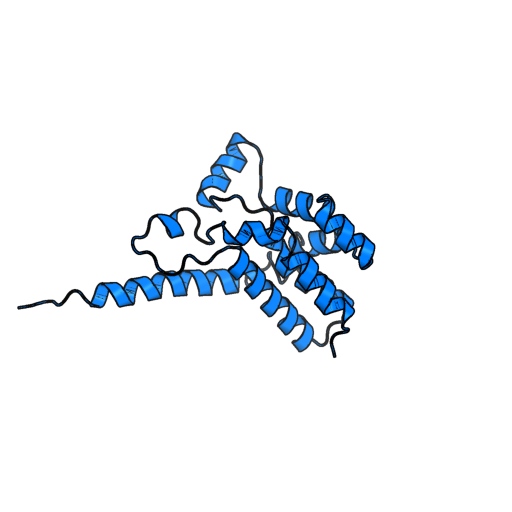A O 1
ATOM 985 N N . TYR A 1 123 ? 5.931 -16.594 -1.026 1.00 95.25 123 TYR A N 1
ATOM 986 C CA . TYR A 1 123 ? 6.276 -16.027 -2.331 1.00 95.25 123 TYR A CA 1
ATOM 987 C C . TYR A 1 123 ? 7.664 -15.375 -2.387 1.00 95.25 123 TYR A C 1
ATOM 989 O O . TYR A 1 123 ? 8.010 -14.773 -3.398 1.00 95.25 123 TYR A O 1
ATOM 997 N N . ASN A 1 124 ? 8.464 -15.515 -1.324 1.00 95.06 124 ASN A N 1
ATOM 998 C CA . ASN A 1 124 ? 9.800 -14.929 -1.193 1.00 95.06 124 ASN A CA 1
ATOM 999 C C . ASN A 1 124 ? 9.821 -13.406 -1.441 1.00 95.06 124 ASN A C 1
ATOM 1001 O O . ASN A 1 124 ? 10.635 -12.894 -2.208 1.00 95.06 124 ASN A O 1
ATOM 1005 N N . ILE A 1 125 ? 8.892 -12.694 -0.802 1.00 95.81 125 ILE A N 1
ATOM 1006 C CA . ILE A 1 125 ? 8.774 -11.234 -0.864 1.00 95.81 125 ILE A CA 1
ATOM 1007 C C . ILE A 1 125 ? 9.503 -10.611 0.324 1.00 95.81 125 ILE A C 1
ATOM 1009 O O . ILE A 1 125 ? 9.323 -11.053 1.458 1.00 95.81 125 ILE A O 1
ATOM 1013 N N . ASP A 1 126 ? 10.282 -9.561 0.072 1.00 95.62 126 ASP A N 1
ATOM 1014 C CA . ASP A 1 126 ? 10.905 -8.746 1.113 1.00 95.62 126 ASP A CA 1
ATOM 1015 C C . ASP A 1 126 ? 9.957 -7.610 1.552 1.00 95.62 126 ASP A C 1
ATOM 1017 O O . ASP A 1 126 ? 9.779 -6.627 0.825 1.00 95.62 126 ASP A O 1
ATOM 1021 N N . PRO A 1 127 ? 9.336 -7.690 2.743 1.00 95.88 127 PRO A N 1
ATOM 1022 C CA . PRO A 1 127 ? 8.408 -6.660 3.190 1.00 95.88 127 PRO A CA 1
ATOM 1023 C C . PRO A 1 127 ? 9.093 -5.321 3.494 1.00 95.88 127 PRO A C 1
ATOM 1025 O O . PRO A 1 127 ? 8.411 -4.296 3.511 1.00 95.88 127 PRO A O 1
ATOM 1028 N N . ILE A 1 128 ? 10.417 -5.291 3.700 1.00 94.31 128 ILE A N 1
ATOM 1029 C CA . ILE A 1 128 ? 11.164 -4.039 3.886 1.00 94.31 128 ILE A CA 1
ATOM 1030 C C . ILE A 1 128 ? 11.111 -3.221 2.600 1.00 94.31 128 ILE A C 1
ATOM 1032 O O . ILE A 1 128 ? 10.787 -2.039 2.652 1.00 94.31 128 ILE A O 1
ATOM 1036 N N . HIS A 1 129 ? 11.306 -3.861 1.446 1.00 93.69 129 HIS A N 1
ATOM 1037 C CA . HIS A 1 129 ? 11.249 -3.183 0.155 1.00 93.69 129 HIS A CA 1
ATOM 1038 C C . HIS A 1 129 ? 9.860 -2.578 -0.126 1.00 93.69 129 HIS A C 1
ATOM 1040 O O . HIS A 1 129 ? 9.760 -1.465 -0.640 1.00 93.69 129 HIS A O 1
ATOM 1046 N N . ILE A 1 130 ? 8.775 -3.253 0.280 1.00 94.62 130 ILE A N 1
ATOM 1047 C CA . ILE A 1 130 ? 7.412 -2.693 0.191 1.00 94.62 130 ILE A CA 1
ATOM 1048 C C . ILE A 1 130 ? 7.302 -1.416 1.030 1.00 94.62 130 ILE A C 1
ATOM 1050 O O . ILE A 1 130 ? 6.796 -0.398 0.555 1.00 94.62 130 ILE A O 1
ATOM 1054 N N . VAL A 1 131 ? 7.769 -1.465 2.280 1.00 92.12 131 VAL A N 1
ATOM 1055 C CA . VAL A 1 131 ? 7.733 -0.308 3.181 1.00 92.12 131 VAL A CA 1
ATOM 1056 C C . VAL A 1 131 ? 8.583 0.833 2.639 1.00 92.12 131 VAL A C 1
ATOM 1058 O O . VAL A 1 131 ? 8.120 1.968 2.656 1.00 92.12 131 VAL A O 1
ATOM 1061 N N . ASP A 1 132 ? 9.766 0.551 2.104 1.00 90.56 132 ASP A N 1
ATOM 1062 C CA . ASP A 1 132 ? 10.646 1.567 1.529 1.00 90.56 132 ASP A CA 1
ATOM 1063 C C . ASP A 1 132 ? 9.990 2.275 0.334 1.00 90.56 132 ASP A C 1
ATOM 1065 O O . ASP A 1 132 ? 10.133 3.487 0.181 1.00 90.56 132 ASP A O 1
ATOM 1069 N N . ILE A 1 133 ? 9.197 1.566 -0.477 1.00 91.25 133 ILE A N 1
ATOM 1070 C CA . ILE A 1 133 ? 8.406 2.189 -1.549 1.00 91.25 133 ILE A CA 1
ATOM 1071 C C . ILE A 1 133 ? 7.275 3.050 -0.973 1.00 91.25 133 ILE A C 1
ATOM 1073 O O . ILE A 1 133 ? 7.024 4.142 -1.480 1.00 91.25 133 ILE A O 1
ATOM 1077 N N . ILE A 1 134 ? 6.588 2.603 0.080 1.00 90.62 134 ILE A N 1
ATOM 1078 C CA . ILE A 1 134 ? 5.512 3.380 0.722 1.00 90.62 134 ILE A CA 1
ATOM 1079 C C . ILE A 1 134 ? 6.069 4.644 1.402 1.00 90.62 134 ILE A C 1
ATOM 1081 O O . ILE A 1 134 ? 5.454 5.710 1.339 1.00 90.62 134 ILE A O 1
ATOM 1085 N N . GLU A 1 135 ? 7.222 4.532 2.063 1.00 85.31 135 GLU A N 1
ATOM 1086 C CA . GLU A 1 135 ? 7.845 5.587 2.866 1.00 85.31 135 GLU A CA 1
ATOM 1087 C C . GLU A 1 135 ? 8.834 6.458 2.073 1.00 85.31 135 GLU A C 1
ATOM 1089 O O . GLU A 1 135 ? 9.221 7.515 2.565 1.00 85.31 135 GLU A O 1
ATOM 1094 N N . GLY A 1 136 ? 9.249 6.069 0.867 1.00 76.94 136 GLY A N 1
ATOM 1095 C CA . GLY A 1 136 ? 10.336 6.713 0.121 1.00 76.94 136 GLY A CA 1
ATOM 1096 C C . GLY A 1 136 ? 10.116 8.203 -0.169 1.00 76.94 136 GLY A C 1
ATOM 1097 O O . GLY A 1 136 ? 9.193 8.580 -0.888 1.00 76.94 136 GLY A O 1
ATOM 1098 N N . ASP A 1 137 ? 11.010 9.054 0.348 1.00 56.69 137 ASP A N 1
ATOM 1099 C CA . ASP A 1 137 ? 10.842 10.514 0.493 1.00 56.69 137 ASP A CA 1
ATOM 1100 C C . ASP A 1 137 ? 10.841 11.367 -0.794 1.00 56.69 137 ASP A C 1
ATOM 1102 O O . ASP A 1 137 ? 10.716 12.586 -0.715 1.00 56.69 137 ASP A O 1
ATOM 1106 N N . SER A 1 138 ? 10.963 10.791 -1.994 1.00 47.66 138 SER A N 1
ATOM 1107 C CA . SER A 1 138 ? 10.940 11.597 -3.241 1.00 47.66 138 SER A CA 1
ATOM 1108 C C . SER A 1 138 ? 10.778 10.825 -4.554 1.00 47.66 138 SER A C 1
ATOM 1110 O O . SER A 1 138 ? 10.577 11.443 -5.597 1.00 47.66 138 SER A O 1
ATOM 1112 N N . THR A 1 139 ? 10.841 9.494 -4.533 1.00 51.69 139 THR A N 1
ATOM 1113 C CA . THR A 1 139 ? 10.728 8.644 -5.734 1.00 51.69 139 THR A CA 1
ATOM 1114 C C . THR A 1 139 ? 9.488 7.757 -5.730 1.00 51.69 139 THR A C 1
ATOM 1116 O O . THR A 1 139 ? 9.189 7.121 -6.741 1.00 51.69 139 THR A O 1
ATOM 1119 N N . SER A 1 140 ? 8.740 7.727 -4.622 1.00 70.56 140 SER A N 1
ATOM 1120 C CA . SER A 1 140 ? 7.507 6.959 -4.546 1.00 70.56 140 SER A CA 1
ATOM 1121 C C . SER A 1 140 ? 6.416 7.631 -5.370 1.00 70.56 140 SER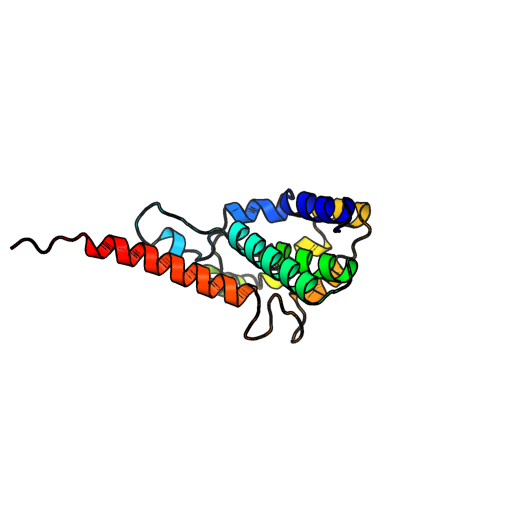 A C 1
ATOM 1123 O O . SER A 1 140 ? 5.797 8.609 -4.942 1.00 70.56 140 SER A O 1
ATOM 1125 N N . ILE A 1 141 ? 6.158 7.068 -6.551 1.00 80.81 141 ILE A N 1
ATOM 1126 C CA . ILE A 1 141 ? 4.991 7.403 -7.376 1.00 80.81 141 ILE A CA 1
ATOM 1127 C C . ILE A 1 141 ? 3.667 7.051 -6.675 1.00 80.81 141 ILE A C 1
ATOM 1129 O O . ILE A 1 141 ? 2.602 7.479 -7.113 1.00 80.81 141 ILE A O 1
ATOM 1133 N N . VAL A 1 142 ? 3.735 6.298 -5.570 1.00 81.62 142 VAL A N 1
ATOM 1134 C CA . VAL A 1 142 ? 2.576 5.881 -4.784 1.00 81.62 142 VAL A CA 1
ATOM 1135 C C . VAL A 1 142 ? 2.105 7.004 -3.855 1.00 81.62 142 VAL A C 1
ATOM 1137 O O . VAL A 1 142 ? 0.938 7.362 -3.952 1.00 81.62 142 VAL A O 1
ATOM 1140 N N . THR A 1 143 ? 2.978 7.596 -3.019 1.00 75.44 143 THR A N 1
ATOM 1141 C CA . THR A 1 143 ? 2.538 8.418 -1.858 1.00 75.44 143 THR A CA 1
ATOM 1142 C C . THR A 1 143 ? 3.193 9.795 -1.663 1.00 75.44 143 THR A C 1
ATOM 1144 O O . THR A 1 143 ? 2.569 10.659 -1.050 1.00 75.44 143 THR A O 1
ATOM 1147 N N . LYS A 1 144 ? 4.440 10.045 -2.100 1.00 72.19 144 LYS A N 1
ATOM 1148 C CA . LYS A 1 144 ? 5.212 11.218 -1.603 1.00 72.19 144 LYS A CA 1
ATOM 1149 C C . LYS A 1 144 ? 5.512 12.330 -2.607 1.00 72.19 144 LYS A C 1
ATOM 1151 O O . LYS A 1 144 ? 5.791 13.453 -2.188 1.00 72.19 144 LYS A O 1
ATOM 1156 N N . ILE A 1 145 ? 5.429 12.083 -3.914 1.00 74.19 145 ILE A N 1
ATOM 1157 C CA . ILE A 1 145 ? 5.580 13.164 -4.908 1.00 74.19 145 ILE A CA 1
ATOM 1158 C C . ILE A 1 145 ? 4.271 13.966 -5.056 1.00 74.19 145 ILE A C 1
ATOM 1160 O O . ILE A 1 145 ? 3.209 13.373 -4.912 1.00 74.19 145 ILE A O 1
ATOM 1164 N N . PRO A 1 146 ? 4.288 15.275 -5.389 1.00 70.19 146 PRO A N 1
ATOM 1165 C CA . PRO A 1 146 ? 3.064 16.093 -5.482 1.00 70.19 146 PRO A CA 1
ATOM 1166 C C . PRO A 1 146 ? 1.986 15.556 -6.437 1.00 70.19 146 PRO A C 1
ATOM 1168 O O . PRO A 1 146 ? 0.806 15.840 -6.265 1.00 70.19 146 PRO A O 1
ATOM 1171 N N . PHE A 1 147 ? 2.397 14.783 -7.444 1.00 78.12 147 PHE A N 1
ATOM 1172 C CA . PHE A 1 147 ? 1.520 14.083 -8.380 1.00 78.12 147 PHE A CA 1
ATOM 1173 C C . PHE A 1 147 ? 1.744 12.574 -8.253 1.00 78.12 147 PHE A C 1
ATOM 1175 O O . PHE A 1 147 ? 2.394 11.964 -9.100 1.00 78.12 147 PHE A O 1
ATOM 1182 N N . ASN A 1 148 ? 1.263 11.995 -7.154 1.00 87.44 148 ASN A N 1
ATOM 1183 C CA . ASN A 1 148 ? 1.308 10.556 -6.896 1.00 87.44 148 ASN A CA 1
ATOM 1184 C C . ASN A 1 148 ? -0.077 9.909 -7.084 1.00 87.44 148 ASN A C 1
ATOM 1186 O O . ASN A 1 148 ? -1.091 10.609 -7.168 1.00 87.44 148 ASN A O 1
ATOM 1190 N N . PHE A 1 149 ? -0.124 8.580 -7.182 1.00 91.19 149 PHE A N 1
ATOM 1191 C CA . PHE A 1 149 ? -1.373 7.858 -7.439 1.00 91.19 149 PHE A CA 1
ATOM 1192 C C . PHE A 1 149 ? -2.383 7.942 -6.290 1.00 91.19 149 PHE A C 1
ATOM 1194 O O . PHE A 1 149 ? -3.576 8.044 -6.571 1.00 91.19 149 PHE A O 1
ATOM 1201 N N . ASP A 1 150 ? -1.928 7.980 -5.035 1.00 89.81 150 ASP A N 1
ATOM 1202 C CA . ASP A 1 150 ? -2.786 8.235 -3.868 1.00 89.81 150 ASP A CA 1
ATOM 1203 C C . ASP A 1 150 ? -3.521 9.586 -4.009 1.00 89.81 150 ASP A C 1
ATOM 1205 O O . ASP A 1 150 ? -4.750 9.660 -4.015 1.00 89.81 150 ASP A O 1
ATOM 1209 N N . THR A 1 151 ? -2.781 10.652 -4.310 1.00 87.81 151 THR A N 1
ATOM 1210 C CA . THR A 1 151 ? -3.310 12.007 -4.516 1.00 87.81 151 THR A CA 1
ATOM 1211 C C . THR A 1 151 ? -4.264 12.069 -5.708 1.00 87.81 151 THR A C 1
ATOM 1213 O O . THR A 1 151 ? -5.309 12.716 -5.628 1.00 87.81 151 THR A O 1
ATOM 1216 N N . LEU A 1 152 ? -3.934 11.403 -6.819 1.00 89.38 152 LEU A N 1
ATOM 1217 C CA . LEU A 1 152 ? -4.773 11.395 -8.020 1.00 89.38 152 LEU A CA 1
ATOM 1218 C C . LEU A 1 152 ? -6.122 10.706 -7.778 1.00 89.38 152 LEU A C 1
ATOM 1220 O O . LEU A 1 152 ? -7.159 11.293 -8.103 1.00 89.38 152 LEU A O 1
ATOM 1224 N N . ASP A 1 153 ? -6.132 9.507 -7.183 1.00 90.94 153 ASP A N 1
ATOM 1225 C CA . ASP A 1 153 ? -7.394 8.851 -6.814 1.00 90.94 153 ASP A CA 1
ATOM 1226 C C . ASP A 1 153 ? -8.133 9.661 -5.743 1.00 90.94 153 ASP A C 1
ATOM 1228 O O . ASP A 1 153 ? -9.346 9.848 -5.840 1.00 90.94 153 ASP A O 1
ATOM 1232 N N . GLY A 1 154 ? -7.414 10.222 -4.769 1.00 86.19 154 GLY A N 1
ATOM 1233 C CA . GLY A 1 154 ? -8.001 11.026 -3.706 1.00 86.19 154 GLY A CA 1
ATOM 1234 C C . GLY A 1 154 ? -8.734 12.268 -4.213 1.00 86.19 154 GLY A C 1
ATOM 1235 O O . GLY A 1 154 ? -9.851 12.546 -3.761 1.00 86.19 154 GLY A O 1
ATOM 1236 N N . ILE A 1 155 ? -8.174 12.977 -5.199 1.00 86.19 155 ILE A N 1
ATOM 1237 C CA . ILE A 1 155 ? -8.839 14.102 -5.874 1.00 86.19 155 ILE A CA 1
ATOM 1238 C C . ILE A 1 155 ? -10.092 13.616 -6.604 1.00 86.19 155 ILE A C 1
ATOM 1240 O O . ILE A 1 155 ? -11.172 14.168 -6.389 1.00 86.19 155 ILE A O 1
ATOM 1244 N N . TYR A 1 156 ? -9.969 12.576 -7.434 1.00 86.56 156 TYR A N 1
ATOM 1245 C CA . TYR A 1 156 ? -11.085 12.043 -8.220 1.00 86.56 156 TYR A CA 1
ATOM 1246 C C . TYR A 1 156 ? -12.254 11.589 -7.336 1.00 86.56 156 TYR A C 1
ATOM 1248 O O . TYR A 1 156 ? -13.419 11.897 -7.601 1.00 86.56 156 TYR A O 1
ATOM 1256 N N . ARG A 1 157 ? -11.947 10.884 -6.248 1.00 85.38 157 ARG A N 1
ATOM 1257 C CA . ARG A 1 157 ? -12.927 10.336 -5.309 1.00 85.38 157 ARG A CA 1
ATOM 1258 C C . ARG A 1 157 ? -13.610 11.428 -4.497 1.00 85.38 157 ARG A C 1
ATOM 1260 O O . ARG A 1 157 ? -14.827 11.386 -4.318 1.00 85.38 157 ARG A O 1
ATOM 1267 N N . THR A 1 158 ? -12.848 12.432 -4.067 1.00 82.50 158 THR A N 1
ATOM 1268 C CA . THR A 1 158 ? -13.391 13.618 -3.392 1.00 82.50 158 THR A CA 1
ATOM 1269 C C . THR A 1 158 ? -14.312 14.398 -4.328 1.00 82.50 158 THR A C 1
ATOM 1271 O O . THR A 1 158 ? -15.438 14.719 -3.955 1.00 82.50 158 THR A O 1
ATOM 1274 N N . GLU A 1 159 ? -13.884 14.650 -5.567 1.00 82.62 159 GLU A N 1
ATOM 1275 C CA . GLU A 1 159 ? -14.700 15.335 -6.574 1.00 82.62 159 GLU A CA 1
ATOM 1276 C C . GLU A 1 159 ? -15.999 14.572 -6.871 1.00 82.62 159 GLU A C 1
ATOM 1278 O O . GLU A 1 159 ? -17.083 15.157 -6.836 1.00 82.62 159 GLU A O 1
ATOM 1283 N N . SER A 1 160 ? -15.905 13.258 -7.086 1.00 79.81 160 SER A N 1
ATOM 1284 C CA . SER A 1 160 ? -17.054 12.387 -7.352 1.00 79.81 160 SER A CA 1
ATOM 1285 C C . SER A 1 160 ? -18.071 12.417 -6.209 1.00 79.81 160 SER A C 1
ATOM 1287 O O . SER A 1 160 ? -19.276 12.520 -6.451 1.00 79.81 160 SER A O 1
ATOM 1289 N N . HIS A 1 161 ? -17.592 12.397 -4.960 1.00 74.88 161 HIS A N 1
ATOM 1290 C CA . HIS A 1 161 ? -18.446 12.520 -3.781 1.00 74.88 161 HIS A CA 1
ATOM 1291 C C . HIS A 1 161 ? -19.219 13.848 -3.787 1.00 74.88 161 HIS A C 1
ATOM 1293 O O . HIS A 1 161 ? -20.433 13.855 -3.589 1.00 74.88 161 HIS A O 1
ATOM 1299 N N . PHE A 1 162 ? -18.567 14.975 -4.083 1.00 73.25 162 PHE A N 1
ATOM 1300 C CA . PHE A 1 162 ? -19.246 16.274 -4.108 1.00 73.25 162 PHE A CA 1
ATOM 1301 C C . PHE A 1 162 ? -20.158 16.479 -5.324 1.00 73.25 162 PHE A C 1
ATOM 1303 O O . PHE A 1 162 ? -21.241 17.035 -5.157 1.00 73.25 162 PHE A O 1
ATOM 1310 N N . LYS A 1 163 ? -19.796 15.992 -6.517 1.00 71.44 163 LYS A N 1
ATOM 1311 C CA . LYS A 1 163 ? -20.668 16.042 -7.707 1.00 71.44 163 LYS A CA 1
ATOM 1312 C C . LYS A 1 163 ? -21.974 15.283 -7.494 1.00 71.44 163 LYS A C 1
ATOM 1314 O O . LYS A 1 163 ? -23.042 15.828 -7.752 1.00 71.44 163 LYS A O 1
ATOM 1319 N N . SER A 1 164 ? -21.896 14.075 -6.933 1.00 60.78 164 SER A N 1
ATOM 1320 C CA . SER A 1 164 ? -23.089 13.272 -6.629 1.00 60.78 164 SER A CA 1
ATOM 1321 C C . SER A 1 164 ? -24.058 13.958 -5.649 1.00 60.78 164 SER A C 1
ATOM 1323 O O . SER A 1 164 ? -25.259 13.704 -5.687 1.00 60.78 164 SER A O 1
ATOM 1325 N N . ASN A 1 165 ? -23.547 14.868 -4.812 1.00 57.06 165 ASN A N 1
ATOM 1326 C CA . ASN A 1 165 ? -24.326 15.668 -3.864 1.00 57.06 165 ASN A CA 1
ATOM 1327 C C . ASN A 1 165 ? -24.871 16.984 -4.452 1.00 57.06 165 ASN A C 1
ATOM 1329 O O . ASN A 1 165 ? -25.741 17.609 -3.844 1.00 57.06 165 ASN A O 1
ATOM 1333 N N . LEU A 1 166 ? -24.344 17.443 -5.590 1.00 57.12 166 LEU A N 1
ATOM 1334 C CA . LEU A 1 166 ? -24.841 18.631 -6.289 1.00 57.12 166 LEU A CA 1
ATOM 1335 C C . LEU A 1 166 ? -26.027 18.272 -7.189 1.00 57.12 166 LEU A C 1
ATOM 1337 O O . LEU A 1 166 ? -27.052 18.945 -7.117 1.00 57.12 166 LEU A O 1
ATOM 1341 N N . ASP A 1 167 ? -25.949 17.149 -7.910 1.00 54.88 167 ASP A N 1
ATOM 1342 C CA . ASP A 1 167 ? -27.049 16.659 -8.759 1.00 54.88 167 ASP A CA 1
ATOM 1343 C C . ASP A 1 167 ? -28.341 16.370 -7.965 1.00 54.88 167 ASP A C 1
ATOM 1345 O O . ASP A 1 167 ? -29.444 16.428 -8.507 1.00 54.88 167 ASP A O 1
ATOM 1349 N N . THR A 1 168 ? -28.242 16.092 -6.661 1.00 50.25 168 THR A N 1
ATOM 1350 C CA . THR A 1 168 ? -29.406 15.872 -5.785 1.00 50.25 168 THR A CA 1
ATOM 1351 C C . THR A 1 168 ? -30.027 17.163 -5.248 1.00 50.25 168 THR A C 1
ATOM 1353 O O . THR A 1 168 ? -31.203 17.157 -4.879 1.00 50.25 168 THR A O 1
ATOM 1356 N N . LYS A 1 169 ? -29.295 18.286 -5.228 1.00 49.66 169 LYS A N 1
ATOM 1357 C CA . LYS A 1 169 ? -29.818 19.582 -4.755 1.00 49.66 169 LYS A CA 1
ATOM 1358 C C . LYS A 1 169 ? -30.562 20.375 -5.828 1.00 49.66 169 LYS A C 1
ATOM 1360 O O . LYS A 1 169 ? -31.416 21.182 -5.470 1.00 49.66 169 LYS A O 1
ATOM 1365 N N . ASP A 1 170 ? -30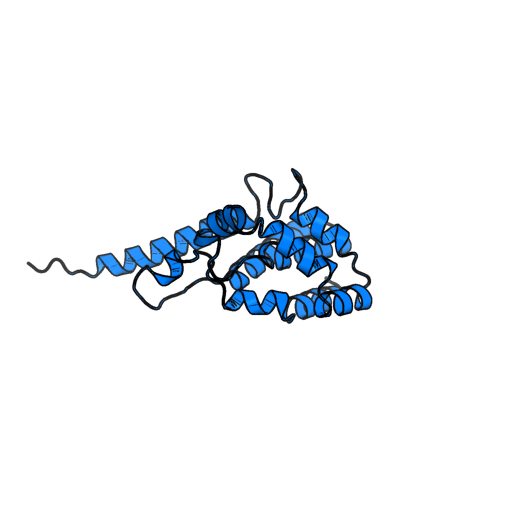.352 20.070 -7.106 1.00 45.44 170 ASP A N 1
ATOM 1366 C CA . ASP A 1 170 ? -31.076 20.705 -8.218 1.00 45.44 170 ASP A CA 1
ATOM 1367 C C . ASP A 1 170 ? -32.485 20.122 -8.460 1.00 45.44 170 ASP A C 1
ATOM 1369 O O . ASP A 1 170 ? -33.198 20.550 -9.366 1.00 45.44 170 ASP A O 1
ATOM 1373 N N . THR A 1 171 ? -32.950 19.192 -7.610 1.00 43.97 171 THR A N 1
ATOM 1374 C CA . THR A 1 171 ? -34.340 18.683 -7.640 1.00 43.97 171 THR A CA 1
ATOM 1375 C C . THR A 1 171 ? -35.259 19.359 -6.608 1.00 43.97 171 THR A C 1
ATOM 1377 O O . THR A 1 171 ? -36.382 18.906 -6.390 1.00 43.97 171 THR A O 1
ATOM 1380 N N . ILE A 1 172 ? -34.852 20.476 -5.987 1.00 43.00 172 ILE A N 1
ATOM 1381 C CA . ILE A 1 172 ? -35.825 21.378 -5.348 1.00 43.00 172 ILE A CA 1
ATOM 1382 C C . ILE A 1 172 ? -36.371 22.305 -6.426 1.00 43.00 172 ILE A C 1
ATOM 1384 O O . ILE A 1 172 ? -35.873 23.394 -6.697 1.00 43.00 172 ILE A O 1
ATOM 1388 N N . GLN A 1 173 ? -37.422 21.788 -7.049 1.00 43.16 173 GLN A N 1
ATOM 1389 C CA . GLN A 1 173 ? -38.434 22.497 -7.806 1.00 43.16 173 GLN A CA 1
ATOM 1390 C C . GLN A 1 173 ? -38.720 23.863 -7.151 1.00 43.16 173 GLN A C 1
ATOM 1392 O O . GLN A 1 173 ? -39.401 23.954 -6.129 1.00 43.16 173 GLN A O 1
ATOM 1397 N N . ILE A 1 174 ? -38.195 24.937 -7.746 1.00 39.09 174 ILE A N 1
ATOM 1398 C CA . ILE A 1 174 ? -38.749 26.280 -7.576 1.00 39.09 174 ILE A CA 1
ATOM 1399 C C . ILE A 1 174 ? -40.124 26.227 -8.249 1.00 39.09 174 ILE A C 1
ATOM 1401 O O . ILE A 1 174 ? -40.261 26.437 -9.453 1.00 39.09 174 ILE A O 1
ATOM 1405 N N . ILE A 1 175 ? -41.126 25.817 -7.472 1.00 37.81 175 ILE A N 1
ATOM 1406 C CA . ILE A 1 175 ? -42.541 25.953 -7.806 1.00 37.81 175 ILE A CA 1
ATOM 1407 C C . ILE A 1 175 ? -42.902 27.414 -7.525 1.00 37.81 175 ILE A C 1
ATOM 1409 O O . ILE A 1 175 ? -42.826 27.862 -6.380 1.00 37.81 175 ILE A O 1
ATOM 1413 N N . TYR A 1 176 ? -43.239 28.137 -8.595 1.00 38.38 176 TYR A N 1
ATOM 1414 C CA . TYR A 1 176 ? -44.160 29.273 -8.543 1.00 38.38 176 TYR A CA 1
ATOM 1415 C C . TYR A 1 176 ? -45.577 28.771 -8.263 1.00 38.38 176 TYR A C 1
ATOM 1417 O O . TYR A 1 176 ? -45.950 27.739 -8.869 1.00 38.38 176 TYR A O 1
#

Radius of gyration: 18.0 Å; chains: 1; bounding box: 55×48×42 Å

Organism: NCBI:txid412755

pLDDT: mean 79.92, std 17.29, range [37.81, 97.75]

InterPro domains:
  IPR003607 HD/PDEase domain [cd00077] (43-103)
  IPR006674 HD domain [PF01966] (44-110)
  IPR050135 Deoxyguanosinetriphosphate triphosphohydrolase-like [PTHR11373] (9-136)

Secondary structure (DSSP, 8-state):
---HHHHHHHHHHHHSHHHHGGGGSBTTTTHHHHSSSSS---BHHHHHHHHHHHHHHHHHHTT--HHHHHHHHHHHHHTTTT--TTTHHHHHHHHHHH---HHHHHHHHHHH-HHHHHHHHHHT--HHHHHHHHH-TTT-TTTTSSS-HHHHHHHHHHHHHHHHHHTTGGGS----

Foldseek 3Di:
DQDPLLVVLVVLLCVDPLLVCQVLAFPVFVVLVPPDDDDDRDTVSNLLQQLLVVLLVVCVVVVHDSLSSSLLSLLSSQLQSQADNRGPVCQVVCCVPPVDHSLVSSLCCLQPPPSNVVSCVVSVNDSVSSSCLSPVQDPNLDHHHPNHSSVVSSVVVVVVVVVVVVVVVVPPPPDD

Sequence (176 aa):
MITPDVIDIYKEVILSPEFKRLKNVSFLGILGYSLLEPRTISSRYDHSIAVADMCFNFCRSKDMSYEDTTYITLAGILHDVGHPCFSHSLEAIFKEKCGIEHHKVTRQLVLFSSSLDIIWKKYNIDPIHIVDIIEGDSTSIVTKIPFNFDTLDGIYRTESHFKSNLDTKDTIQIIY